Protein AF-A0A9P9EAA4-F1 (afdb_monomer_lite)

Foldseek 3Di:
DDDPDDDDPVRDQKDKDDDLLLDDFDDPDDPPPDPVNDDDDPSHRDNWLAMKMWGWDDDVPDIDTDIDQDDDPRNNDGPDDDDDPLVDLVLLLVVVVVCLVVLVVCVVVVNDLVVVLVVLLVDPDVSSVSRDPVSSVVSVVVVVCVVVVNDD

Radius of gyration: 22.11 Å; chains: 1; bounding box: 58×42×54 Å

Sequence (152 aa):
LWYTKKPNSTNPRRAVYRCCKGRKYASQSAAGVHVTKKRKTSTQMTDCPYKIAARLVTRPGSAVWVVEGVNGDKASEHNHPFSAPAAFSRYRKEAIMKLKDSIISRWNTGTQPMRILSELQTHSDPDVQATTRHDLRNLLNRHRCEQLAGRT

Secondary structure (DSSP, 8-state):
----SPPBTTB-SEEEEE-TT-S-----SPTT--GGGS---TT-------EEEEEEEEETTEEEEEEEEPPSTTTT--SSPPPPGGGSHHHHHHHHHHTHHHHHHHHHTT--HHHHHHHHHT-SSHHHHT--HHHHHHHHHHHHHHHTTT--

pLDDT: mean 86.54, std 11.27, range [36.53, 96.56]

Structure (mmCIF, N/CA/C/O backbone):
data_AF-A0A9P9EAA4-F1
#
_entry.id   AF-A0A9P9EAA4-F1
#
loop_
_atom_site.group_PDB
_atom_site.id
_atom_site.type_symbol
_atom_site.label_atom_id
_atom_site.label_alt_id
_atom_site.label_comp_id
_atom_site.label_asym_id
_atom_site.label_entity_id
_atom_site.label_seq_id
_atom_site.pdbx_PDB_ins_code
_atom_site.Cartn_x
_atom_site.Cartn_y
_atom_site.Cartn_z
_atom_site.occupancy
_atom_site.B_iso_or_equiv
_atom_site.auth_seq_id
_atom_site.auth_comp_id
_atom_site.auth_asym_id
_atom_site.auth_atom_id
_atom_site.pdbx_PDB_model_num
ATOM 1 N N . LEU A 1 1 ? 38.584 3.482 -10.105 1.00 41.03 1 LEU A N 1
ATOM 2 C CA . LEU A 1 1 ? 38.236 2.592 -8.970 1.00 41.03 1 LEU A CA 1
ATOM 3 C C . LEU A 1 1 ? 37.480 1.375 -9.501 1.00 41.03 1 LEU A C 1
ATOM 5 O O . LEU A 1 1 ? 36.277 1.448 -9.722 1.00 41.03 1 LEU A O 1
ATOM 9 N N . TRP A 1 2 ? 38.197 0.291 -9.795 1.00 36.53 2 TRP A N 1
ATOM 10 C CA . TRP A 1 2 ? 37.625 -0.978 -10.252 1.00 36.53 2 TRP A CA 1
ATOM 11 C C . TRP A 1 2 ? 37.175 -1.777 -9.019 1.00 36.53 2 TRP A C 1
ATOM 13 O O . TRP A 1 2 ? 37.957 -2.051 -8.118 1.00 36.53 2 TRP A O 1
ATOM 23 N N . TYR A 1 3 ? 35.879 -2.073 -8.927 1.00 46.94 3 TYR A N 1
ATOM 24 C CA . TYR A 1 3 ? 35.300 -2.826 -7.811 1.00 46.94 3 TYR A CA 1
ATOM 25 C C . TYR A 1 3 ? 35.473 -4.331 -8.064 1.00 46.94 3 TYR A C 1
ATOM 27 O O . TYR A 1 3 ? 34.954 -4.846 -9.051 1.00 46.94 3 TYR A O 1
ATOM 35 N N . THR A 1 4 ? 36.151 -5.035 -7.159 1.00 56.12 4 THR A N 1
ATOM 36 C CA . THR A 1 4 ? 36.467 -6.476 -7.244 1.00 56.12 4 THR A CA 1
ATOM 37 C C . THR A 1 4 ? 35.320 -7.411 -6.867 1.00 56.12 4 THR A C 1
ATOM 39 O O . THR A 1 4 ? 35.324 -8.575 -7.263 1.00 56.12 4 THR A O 1
ATOM 42 N N . LYS A 1 5 ? 34.315 -6.943 -6.117 1.00 53.50 5 LYS A N 1
ATOM 43 C CA . LYS A 1 5 ? 33.223 -7.804 -5.637 1.00 53.50 5 LYS A CA 1
ATOM 44 C C . LYS A 1 5 ? 32.020 -7.757 -6.581 1.00 53.50 5 LYS A C 1
ATOM 46 O O . LYS A 1 5 ? 31.418 -6.698 -6.775 1.00 53.50 5 LYS A O 1
ATOM 51 N N . LYS A 1 6 ? 31.659 -8.910 -7.159 1.00 56.94 6 LYS A N 1
ATOM 52 C CA . LYS A 1 6 ? 30.439 -9.063 -7.967 1.00 56.94 6 LYS A CA 1
ATOM 53 C C . LYS A 1 6 ? 29.196 -8.772 -7.101 1.00 56.94 6 LYS A C 1
ATOM 55 O O . LYS A 1 6 ? 29.198 -9.128 -5.920 1.00 56.94 6 LYS A O 1
ATOM 60 N N . PRO A 1 7 ? 28.158 -8.117 -7.652 1.00 65.69 7 PRO A N 1
ATOM 61 C CA . PRO A 1 7 ? 26.937 -7.816 -6.909 1.00 65.69 7 PRO A CA 1
ATOM 62 C C . PRO A 1 7 ? 26.275 -9.087 -6.358 1.00 65.69 7 PRO A C 1
ATOM 64 O O . PRO A 1 7 ? 26.263 -10.126 -7.015 1.00 65.69 7 PRO A O 1
ATOM 67 N N . ASN A 1 8 ? 25.719 -8.985 -5.153 1.00 74.62 8 ASN A N 1
ATOM 68 C CA . ASN A 1 8 ? 24.987 -10.041 -4.449 1.00 74.62 8 ASN A CA 1
ATOM 69 C C . ASN A 1 8 ? 23.704 -9.451 -3.826 1.00 74.62 8 ASN A C 1
ATOM 71 O O . ASN A 1 8 ? 23.429 -8.262 -3.985 1.00 74.62 8 ASN A O 1
ATOM 75 N N . SER A 1 9 ? 22.905 -10.258 -3.120 1.00 72.31 9 SER A N 1
ATOM 76 C CA . SER A 1 9 ? 21.646 -9.790 -2.514 1.00 72.31 9 SER A CA 1
ATOM 77 C C . SER A 1 9 ? 21.829 -8.653 -1.498 1.00 72.31 9 SER A C 1
ATOM 79 O O . SER A 1 9 ? 20.915 -7.851 -1.329 1.00 72.31 9 SER A O 1
ATOM 81 N N . THR A 1 10 ? 22.997 -8.553 -0.855 1.00 76.94 10 THR A N 1
ATOM 82 C CA . THR A 1 10 ? 23.324 -7.502 0.123 1.00 76.94 10 THR A CA 1
ATOM 83 C C . THR A 1 10 ? 23.947 -6.253 -0.503 1.00 76.94 10 THR A C 1
ATOM 85 O O . THR A 1 10 ? 23.978 -5.206 0.133 1.00 76.94 10 THR A O 1
ATOM 88 N N . ASN A 1 11 ? 24.397 -6.329 -1.756 1.00 76.75 11 ASN A N 1
ATOM 89 C CA . ASN A 1 11 ? 24.892 -5.201 -2.540 1.00 76.75 11 ASN A CA 1
ATOM 90 C C . ASN A 1 11 ? 24.346 -5.269 -3.981 1.00 76.75 11 ASN A C 1
ATOM 92 O O . ASN A 1 11 ? 25.090 -5.583 -4.925 1.00 76.75 11 ASN A O 1
ATOM 96 N N . PRO A 1 12 ? 23.030 -5.041 -4.165 1.00 81.44 12 PRO A N 1
ATOM 97 C CA . PRO A 1 12 ? 22.418 -5.100 -5.478 1.00 81.44 12 PRO A CA 1
ATOM 98 C C . PRO A 1 12 ? 22.859 -3.895 -6.310 1.00 81.44 12 PRO A C 1
ATOM 100 O O . PRO A 1 12 ? 22.746 -2.748 -5.893 1.00 81.44 12 PRO A O 1
ATOM 103 N N . ARG A 1 13 ? 23.314 -4.152 -7.538 1.00 86.62 13 ARG A N 1
ATOM 104 C CA . ARG A 1 13 ? 23.538 -3.106 -8.556 1.00 86.62 13 ARG A CA 1
ATOM 105 C C . ARG A 1 13 ? 22.370 -2.956 -9.522 1.00 86.62 13 ARG A C 1
ATOM 107 O O . ARG A 1 13 ? 22.360 -2.047 -10.348 1.00 86.62 13 ARG A O 1
ATOM 114 N N . ARG A 1 14 ? 21.405 -3.869 -9.440 1.00 88.81 14 ARG A N 1
ATOM 115 C CA . ARG A 1 14 ? 20.203 -3.888 -10.261 1.00 88.81 14 ARG A CA 1
ATOM 116 C C . ARG A 1 14 ? 19.069 -4.529 -9.474 1.00 88.81 14 ARG A C 1
ATOM 118 O O . ARG A 1 14 ? 19.266 -5.587 -8.882 1.00 88.81 14 ARG A O 1
ATOM 125 N N . ALA A 1 15 ? 17.900 -3.908 -9.493 1.00 90.00 15 ALA A N 1
ATOM 126 C CA . ALA A 1 15 ? 16.677 -4.426 -8.901 1.00 90.00 15 ALA A CA 1
ATOM 127 C C . ALA A 1 15 ? 15.593 -4.459 -9.976 1.00 90.00 15 ALA A C 1
ATOM 129 O O . ALA A 1 15 ? 15.321 -3.438 -10.598 1.00 90.00 15 ALA A O 1
ATOM 130 N N . VAL A 1 16 ? 14.989 -5.624 -10.210 1.00 90.75 16 VAL A N 1
ATOM 131 C CA . VAL A 1 16 ? 13.874 -5.766 -11.154 1.00 90.75 16 VAL A CA 1
ATOM 132 C C . VAL A 1 16 ? 12.566 -5.747 -10.376 1.00 90.75 16 VAL A C 1
ATOM 134 O O . VAL A 1 16 ? 12.335 -6.586 -9.504 1.00 90.75 16 VAL A O 1
ATOM 137 N N . TYR A 1 17 ? 11.697 -4.809 -10.722 1.00 91.44 17 TYR A N 1
ATOM 138 C CA . TYR A 1 17 ? 10.343 -4.700 -10.212 1.00 91.44 17 TYR A CA 1
ATOM 139 C C . TYR A 1 17 ? 9.379 -5.290 -11.232 1.00 91.44 17 TYR A C 1
ATOM 141 O O . TYR A 1 17 ? 9.522 -5.108 -12.439 1.00 91.44 17 TYR A O 1
ATOM 149 N N . ARG A 1 18 ? 8.374 -6.000 -10.730 1.00 92.25 18 ARG A N 1
ATOM 150 C CA . ARG A 1 18 ? 7.283 -6.560 -11.530 1.00 92.25 18 ARG A CA 1
ATOM 151 C C . ARG A 1 18 ? 5.976 -5.892 -11.149 1.00 92.25 18 ARG A C 1
ATOM 153 O O . ARG A 1 18 ? 5.820 -5.443 -10.011 1.00 92.25 18 ARG A O 1
ATOM 160 N N . CYS A 1 19 ? 5.015 -5.916 -12.061 1.00 91.94 19 CYS A N 1
ATOM 161 C CA . CYS A 1 19 ? 3.654 -5.515 -11.743 1.00 91.94 19 CYS A CA 1
ATOM 162 C C . CYS A 1 19 ? 3.076 -6.310 -10.551 1.00 91.94 19 CYS A C 1
ATOM 164 O O . CYS A 1 19 ? 3.359 -7.500 -10.374 1.00 91.94 19 CYS A O 1
ATOM 166 N N . CYS A 1 20 ? 2.202 -5.675 -9.761 1.00 89.81 20 CYS A N 1
ATOM 167 C CA . CYS A 1 20 ? 1.466 -6.324 -8.672 1.00 89.81 20 CYS A CA 1
ATOM 168 C C . CYS A 1 20 ? 0.602 -7.510 -9.136 1.00 89.81 20 CYS A C 1
ATOM 170 O O . CYS A 1 20 ? 0.377 -8.419 -8.343 1.00 89.81 20 CYS A O 1
ATOM 172 N N . LYS A 1 21 ? 0.190 -7.540 -10.413 1.00 91.38 21 LYS A N 1
ATOM 173 C CA . LYS A 1 21 ? -0.533 -8.655 -11.048 1.00 91.38 21 LYS A CA 1
ATOM 174 C C . LYS A 1 21 ? 0.356 -9.578 -11.892 1.00 91.38 21 LYS A C 1
ATOM 176 O O . LYS A 1 21 ? -0.154 -10.436 -12.607 1.00 91.38 21 LYS A O 1
ATOM 181 N N . GLY A 1 22 ? 1.679 -9.432 -11.809 1.00 90.81 22 GLY A N 1
ATOM 182 C CA . GLY A 1 22 ? 2.666 -10.137 -12.641 1.00 90.81 22 GLY A CA 1
ATOM 183 C C . GLY A 1 22 ? 2.956 -11.590 -12.260 1.00 90.81 22 GLY A C 1
ATOM 184 O O . GLY A 1 22 ? 4.035 -12.092 -12.556 1.00 90.81 22 GLY A O 1
ATOM 185 N N . ARG A 1 23 ? 2.061 -12.253 -11.522 1.00 88.62 23 ARG A N 1
ATOM 186 C CA . ARG A 1 23 ? 2.170 -13.685 -11.208 1.00 88.62 23 ARG A CA 1
ATOM 187 C C . ARG A 1 23 ? 1.083 -14.458 -11.945 1.00 88.62 23 ARG A C 1
ATOM 189 O O . ARG A 1 23 ? 0.028 -13.912 -12.251 1.00 88.62 23 ARG A O 1
ATOM 196 N N . LYS A 1 24 ? 1.300 -15.753 -12.151 1.00 88.81 24 LYS A N 1
ATOM 197 C CA . LYS A 1 24 ? 0.241 -16.649 -12.618 1.00 88.81 24 LYS A CA 1
ATOM 198 C C . LYS A 1 24 ? -0.817 -16.813 -11.534 1.00 88.81 24 LYS A C 1
ATOM 200 O O . LYS A 1 24 ? -0.495 -17.007 -10.360 1.00 88.81 24 LYS A O 1
ATOM 205 N N . TYR A 1 25 ? -2.082 -16.725 -11.930 1.00 85.94 25 TYR A N 1
ATOM 206 C CA . TYR A 1 25 ? -3.187 -17.069 -11.049 1.00 85.94 25 TYR A CA 1
ATOM 207 C C . TYR A 1 25 ? -3.265 -18.590 -10.895 1.00 85.94 25 TYR A C 1
ATOM 209 O O . TYR A 1 25 ? -3.478 -19.303 -11.872 1.00 85.94 25 TYR A O 1
ATOM 217 N N . ALA A 1 26 ? -3.112 -19.078 -9.666 1.00 82.56 26 ALA A N 1
ATOM 218 C CA . ALA A 1 26 ? -3.366 -20.471 -9.323 1.00 82.56 26 ALA A CA 1
ATOM 219 C C . ALA A 1 26 ? -4.808 -20.596 -8.814 1.00 82.56 26 ALA A C 1
ATOM 221 O O . ALA A 1 26 ? -5.127 -20.128 -7.719 1.00 82.56 26 ALA A O 1
ATOM 222 N N . SER A 1 27 ? -5.697 -21.183 -9.619 1.00 80.50 27 SER A N 1
ATOM 223 C CA . SER A 1 27 ? -7.086 -21.386 -9.207 1.00 80.50 27 SER A CA 1
ATOM 224 C C . SER A 1 27 ? -7.170 -22.475 -8.144 1.00 80.50 27 SER A C 1
ATOM 226 O O . SER A 1 27 ? -6.788 -23.611 -8.402 1.00 80.50 27 SER A O 1
ATOM 228 N N . GLN A 1 28 ? -7.741 -22.146 -6.989 1.00 80.44 28 GLN A N 1
ATOM 229 C CA . GLN A 1 28 ? -8.081 -23.124 -5.947 1.00 80.44 28 GLN A CA 1
ATOM 230 C C . GLN A 1 28 ? -9.534 -23.618 -6.052 1.00 80.44 28 GLN A C 1
ATOM 232 O O . GLN A 1 28 ? -10.020 -24.315 -5.168 1.00 80.44 28 GLN A O 1
ATOM 237 N N . SER A 1 29 ? -10.266 -23.236 -7.106 1.00 76.94 29 SER A N 1
ATOM 238 C CA . SER A 1 29 ? -11.627 -23.729 -7.331 1.00 76.94 29 SER A CA 1
ATOM 239 C C . SER A 1 29 ? -11.621 -25.237 -7.571 1.00 76.94 29 SER A C 1
ATOM 241 O O . SER A 1 29 ? -10.818 -25.706 -8.380 1.00 76.94 29 SER A O 1
ATOM 243 N N . ALA A 1 30 ? -12.562 -25.956 -6.954 1.00 78.38 30 ALA A N 1
ATOM 244 C CA . ALA A 1 30 ? -12.801 -27.366 -7.243 1.00 78.38 30 ALA A CA 1
ATOM 245 C C . ALA A 1 30 ? -12.958 -27.611 -8.755 1.00 78.38 30 ALA A C 1
ATOM 247 O O . ALA A 1 30 ? -13.495 -26.768 -9.491 1.00 78.38 30 ALA A O 1
ATOM 248 N N . ALA A 1 31 ? -12.477 -28.767 -9.215 1.00 78.25 31 ALA A N 1
ATOM 249 C CA . ALA A 1 31 ? -12.659 -29.197 -10.594 1.00 78.25 31 ALA A CA 1
ATOM 250 C C . ALA A 1 31 ? -14.163 -29.234 -10.928 1.00 78.25 31 ALA A C 1
ATOM 252 O O . ALA A 1 31 ? -14.967 -29.711 -10.132 1.00 78.25 31 ALA A O 1
ATOM 253 N N . GLY A 1 32 ? -14.554 -28.671 -12.075 1.00 78.94 32 GLY A N 1
ATOM 254 C CA . GLY A 1 32 ? -15.955 -28.636 -12.523 1.00 78.94 32 GLY A CA 1
ATOM 255 C C . GLY A 1 32 ? -16.767 -27.395 -12.127 1.00 78.94 32 GLY A C 1
ATOM 256 O O . GLY A 1 32 ? -17.903 -27.249 -12.575 1.00 78.94 32 GLY A O 1
ATOM 257 N N . VAL A 1 33 ? -16.218 -26.445 -11.356 1.00 82.00 33 VAL A N 1
ATOM 258 C CA . VAL A 1 33 ? -16.920 -25.171 -11.103 1.00 82.00 33 VAL A CA 1
ATOM 259 C C . VAL A 1 33 ? -17.004 -24.353 -12.396 1.00 82.00 33 VAL A C 1
ATOM 261 O O . VAL A 1 33 ? -15.986 -23.899 -12.930 1.00 82.00 33 VAL A O 1
ATOM 264 N N . HIS A 1 34 ? -18.231 -24.127 -12.871 1.00 81.81 34 HIS A N 1
ATOM 265 C CA . HIS A 1 34 ? -18.509 -23.316 -14.056 1.00 81.81 34 HIS A CA 1
ATOM 266 C C . HIS A 1 34 ? -17.932 -21.896 -13.924 1.00 81.81 34 HIS A C 1
ATOM 268 O O . HIS A 1 34 ? -17.991 -21.288 -12.854 1.00 81.81 34 HIS A O 1
ATOM 274 N N . VAL A 1 35 ? -17.395 -21.340 -15.018 1.00 78.00 35 VAL A N 1
ATOM 275 C CA . VAL A 1 35 ? -16.648 -20.064 -15.025 1.00 78.00 35 VAL A CA 1
ATOM 276 C C . VAL A 1 35 ? -17.459 -18.902 -14.440 1.00 78.00 35 VAL A C 1
ATOM 278 O O . VAL A 1 35 ? -16.899 -18.060 -13.743 1.00 78.00 35 VAL A O 1
ATOM 281 N N . THR A 1 36 ? -18.778 -18.878 -14.646 1.00 81.62 36 THR A N 1
ATOM 282 C CA . THR A 1 36 ? -19.663 -17.833 -14.094 1.00 81.62 36 THR A CA 1
ATOM 283 C C . THR A 1 36 ? -19.811 -17.895 -12.573 1.00 81.62 36 THR A C 1
ATOM 285 O O . THR A 1 36 ? -20.074 -16.872 -11.953 1.00 81.62 36 THR A O 1
ATOM 288 N N . LYS A 1 37 ? -19.601 -19.068 -11.960 1.00 78.62 37 LYS A N 1
ATOM 289 C CA . LYS A 1 37 ? -19.642 -19.263 -10.502 1.00 78.62 37 LYS A CA 1
ATOM 290 C C . LYS A 1 37 ? -18.294 -18.979 -9.831 1.00 78.62 37 LYS A C 1
ATOM 292 O O . LYS A 1 37 ? -18.200 -18.999 -8.606 1.00 78.62 37 LYS A O 1
ATOM 297 N N . LYS A 1 38 ? -17.234 -18.716 -10.605 1.00 78.00 38 LYS A N 1
ATOM 298 C CA . LYS A 1 38 ? -15.915 -18.379 -10.058 1.00 78.00 38 LYS A CA 1
ATOM 299 C C . LYS A 1 38 ? -15.905 -16.927 -9.584 1.00 78.00 38 LYS A C 1
ATOM 301 O O . LYS A 1 38 ? -16.274 -16.016 -10.323 1.00 78.00 38 LYS A O 1
ATOM 306 N N . ARG A 1 39 ? -15.431 -16.700 -8.354 1.00 76.25 39 ARG A N 1
ATOM 307 C CA . ARG A 1 39 ? -15.249 -15.350 -7.808 1.00 76.25 39 ARG A CA 1
ATOM 308 C C . ARG A 1 39 ? -14.227 -14.593 -8.661 1.00 76.25 39 ARG A C 1
ATOM 310 O O . ARG A 1 39 ? -13.068 -14.993 -8.731 1.00 76.25 39 ARG A O 1
ATOM 317 N N . LYS A 1 40 ? -14.650 -13.482 -9.260 1.00 71.69 40 LYS A N 1
ATOM 318 C CA . LYS A 1 40 ? -13.763 -12.522 -9.925 1.00 71.69 40 LYS A CA 1
ATOM 319 C C . LYS A 1 40 ? -13.356 -11.473 -8.899 1.00 71.69 40 LYS A C 1
ATOM 321 O O . LYS A 1 40 ? -14.210 -10.746 -8.400 1.00 71.69 40 LYS A O 1
ATOM 326 N N . THR A 1 41 ? -12.077 -11.416 -8.542 1.00 74.56 41 THR A N 1
ATOM 327 C CA . THR A 1 41 ? -11.564 -10.359 -7.660 1.00 74.56 41 THR A CA 1
ATOM 328 C C . THR A 1 41 ? -10.719 -9.384 -8.463 1.00 74.56 41 THR A C 1
ATOM 330 O O . THR A 1 41 ? -9.930 -9.775 -9.318 1.00 74.56 41 THR A O 1
ATOM 333 N N . SER A 1 42 ? -10.833 -8.092 -8.160 1.00 72.62 42 SER A N 1
ATOM 334 C CA . SER A 1 42 ? -9.976 -7.058 -8.757 1.00 72.62 42 SER A CA 1
ATOM 335 C C . SER A 1 42 ? -8.488 -7.275 -8.446 1.00 72.62 42 SER A C 1
ATOM 337 O O . SER A 1 42 ? -7.628 -6.809 -9.191 1.00 72.62 42 SER A O 1
ATOM 339 N N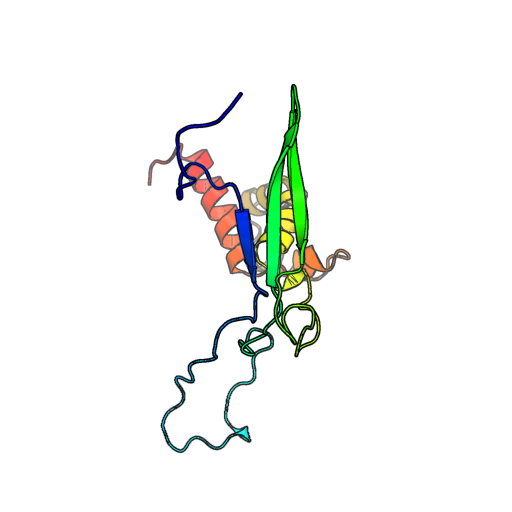 . THR A 1 43 ? -8.183 -8.028 -7.386 1.00 73.44 43 THR A N 1
ATOM 340 C CA . THR A 1 43 ? -6.838 -8.438 -6.956 1.00 73.44 43 THR A CA 1
ATOM 341 C C . THR A 1 43 ? -6.313 -9.691 -7.655 1.00 73.44 43 THR A C 1
ATOM 343 O O . THR A 1 43 ? -5.183 -10.102 -7.388 1.00 73.44 43 THR A O 1
ATOM 346 N N . GLN A 1 44 ? -7.109 -10.323 -8.523 1.00 84.62 44 GLN A N 1
ATOM 347 C CA . GLN A 1 44 ? -6.693 -11.520 -9.240 1.00 84.62 44 GLN A CA 1
ATOM 348 C C . GLN A 1 44 ? -5.462 -11.222 -10.104 1.00 84.62 44 GLN A C 1
ATOM 350 O O . GLN A 1 44 ? -5.398 -10.208 -10.805 1.00 84.62 44 GLN A O 1
ATOM 355 N N . MET A 1 45 ? -4.476 -12.113 -10.022 1.00 90.56 45 MET A N 1
ATOM 356 C CA . MET A 1 45 ? -3.245 -12.025 -10.799 1.00 90.56 45 MET A CA 1
ATOM 357 C C . MET A 1 45 ? -3.532 -12.321 -12.278 1.00 90.56 45 MET A C 1
ATOM 359 O O . MET A 1 45 ? -4.366 -13.173 -12.579 1.00 90.56 45 MET A O 1
ATOM 363 N N . THR A 1 46 ? -2.850 -11.637 -13.195 1.00 90.31 46 THR A N 1
ATOM 364 C CA . THR A 1 46 ? -3.113 -11.721 -14.646 1.00 90.31 46 THR A CA 1
ATOM 365 C C . THR A 1 46 ? -1.894 -12.174 -15.442 1.00 90.31 46 THR A C 1
ATOM 367 O O . THR A 1 46 ? -1.876 -12.027 -16.660 1.00 90.31 46 THR A O 1
ATOM 370 N N . ASP A 1 47 ? -0.860 -12.678 -14.763 1.00 92.38 47 ASP A N 1
ATOM 371 C CA . ASP A 1 47 ? 0.447 -12.967 -15.362 1.00 92.38 47 ASP A CA 1
ATOM 372 C C . ASP A 1 47 ? 0.992 -11.771 -16.161 1.00 92.38 47 ASP A C 1
ATOM 374 O O . ASP A 1 47 ? 1.530 -11.905 -17.257 1.00 92.38 47 ASP A O 1
ATOM 378 N N . CYS A 1 48 ? 0.779 -10.565 -15.622 1.00 92.50 48 CYS A N 1
ATOM 379 C CA . CYS A 1 48 ? 1.158 -9.318 -16.274 1.00 92.50 48 CYS A CA 1
ATOM 380 C C . CYS A 1 48 ? 2.670 -9.291 -16.588 1.00 92.50 48 CYS A C 1
ATOM 382 O O . CYS A 1 48 ? 3.478 -9.400 -15.656 1.00 92.50 48 CYS A O 1
ATOM 384 N N . PRO A 1 49 ? 3.069 -9.117 -17.864 1.00 93.06 49 PRO A N 1
ATOM 385 C CA . PRO A 1 49 ? 4.470 -9.192 -18.278 1.00 93.06 49 PRO A CA 1
ATOM 386 C C . PRO A 1 49 ? 5.287 -7.954 -17.886 1.00 93.06 49 PRO A C 1
ATOM 388 O O . PRO A 1 49 ? 6.518 -8.023 -17.901 1.00 93.06 49 PRO A O 1
ATOM 391 N N . TYR A 1 50 ? 4.622 -6.860 -17.495 1.00 93.31 50 TYR A N 1
ATOM 392 C CA . TYR A 1 50 ? 5.250 -5.579 -17.194 1.00 93.31 50 TYR A CA 1
ATOM 393 C C . TYR A 1 50 ? 6.335 -5.666 -16.112 1.00 93.31 50 TYR A C 1
ATOM 395 O O . TYR A 1 50 ? 6.089 -6.114 -14.976 1.00 93.31 50 TYR A O 1
ATOM 403 N N . LYS A 1 51 ? 7.531 -5.176 -16.452 1.00 93.50 51 LYS A N 1
ATOM 404 C CA . LYS A 1 51 ? 8.705 -5.114 -15.580 1.00 93.50 51 LYS A CA 1
ATOM 405 C C . LYS A 1 51 ? 9.501 -3.839 -15.835 1.00 93.50 51 LYS A C 1
ATOM 407 O O . LYS A 1 51 ? 9.723 -3.443 -16.971 1.00 93.50 51 LYS A O 1
ATOM 412 N N . ILE A 1 52 ? 10.031 -3.272 -14.760 1.00 93.94 52 ILE A N 1
ATOM 413 C CA . ILE A 1 52 ? 11.013 -2.183 -14.806 1.00 93.94 52 ILE A CA 1
ATOM 414 C C . ILE A 1 52 ? 12.229 -2.590 -13.988 1.00 93.94 52 ILE A C 1
ATOM 416 O O . ILE A 1 52 ? 12.109 -3.385 -13.054 1.00 93.94 52 ILE A O 1
ATOM 420 N N . ALA A 1 53 ? 13.399 -2.057 -14.308 1.00 92.69 53 ALA A N 1
ATOM 421 C CA . ALA A 1 53 ? 14.579 -2.238 -13.482 1.00 92.69 53 ALA A CA 1
ATOM 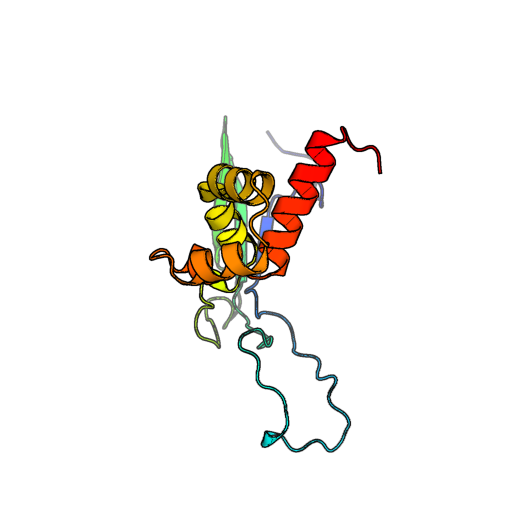422 C C . ALA A 1 53 ? 15.065 -0.891 -12.952 1.00 92.69 53 ALA A C 1
ATOM 424 O O . ALA A 1 53 ? 14.982 0.125 -13.628 1.00 92.69 53 ALA A O 1
ATOM 425 N N . ALA A 1 54 ? 15.578 -0.880 -11.729 1.00 93.31 54 ALA A N 1
ATOM 426 C CA . ALA A 1 54 ? 16.442 0.184 -11.254 1.00 93.31 54 ALA A CA 1
ATOM 427 C C . ALA A 1 54 ? 17.876 -0.332 -11.318 1.00 93.31 54 ALA A C 1
ATOM 429 O O . ALA A 1 54 ? 18.155 -1.439 -10.851 1.00 93.31 54 ALA A O 1
ATOM 430 N N . ARG A 1 55 ? 18.787 0.451 -11.887 1.00 92.88 55 ARG A N 1
ATOM 431 C CA . ARG A 1 55 ? 20.213 0.135 -11.971 1.00 92.88 55 ARG A CA 1
ATOM 432 C C . ARG A 1 55 ? 21.018 1.209 -11.260 1.00 92.88 55 ARG A C 1
ATOM 434 O O . ARG A 1 55 ? 20.783 2.399 -11.451 1.00 92.88 55 ARG A O 1
ATOM 441 N N . LEU A 1 56 ? 21.982 0.780 -10.456 1.00 91.06 56 LEU A N 1
ATOM 442 C CA . LEU A 1 56 ? 22.896 1.680 -9.775 1.00 91.06 56 LEU A CA 1
ATOM 443 C C . LEU A 1 56 ? 23.986 2.132 -10.751 1.00 91.06 56 LEU A C 1
ATOM 445 O O . LEU A 1 56 ? 24.751 1.319 -11.273 1.00 91.06 56 LEU A O 1
ATOM 449 N N . VAL A 1 57 ? 24.053 3.437 -10.99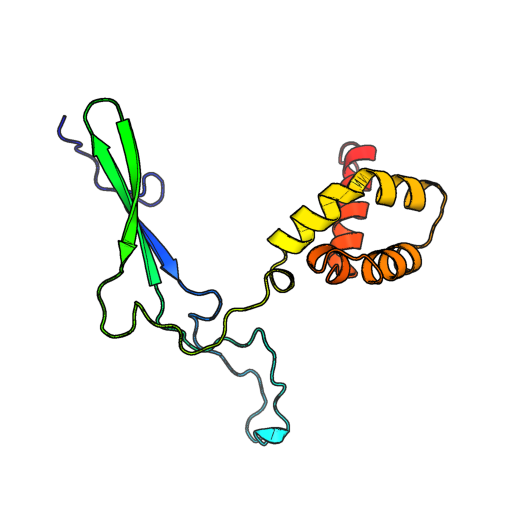0 1.00 89.94 57 VAL A N 1
ATOM 450 C CA . VAL A 1 57 ? 25.079 4.099 -11.795 1.00 89.94 57 VAL A CA 1
ATOM 451 C C . VAL A 1 57 ? 26.057 4.779 -10.849 1.00 89.94 57 VAL A C 1
ATOM 453 O O . VAL A 1 57 ? 25.696 5.699 -10.118 1.00 89.94 57 VAL A O 1
ATOM 456 N N . THR A 1 58 ? 27.308 4.328 -10.863 1.00 88.56 58 THR A N 1
ATOM 457 C CA . THR A 1 58 ? 28.388 4.938 -10.082 1.00 88.56 58 THR A CA 1
ATOM 458 C C . THR A 1 58 ? 29.121 5.963 -10.940 1.00 88.56 58 THR A C 1
ATOM 460 O O . THR A 1 58 ? 29.576 5.645 -12.037 1.00 88.56 58 THR A O 1
ATOM 463 N N . ARG A 1 59 ? 29.245 7.187 -10.432 1.00 84.69 59 ARG A N 1
ATOM 464 C CA . ARG A 1 59 ? 30.060 8.272 -10.989 1.00 84.69 59 ARG A CA 1
ATOM 465 C C . ARG A 1 59 ? 31.142 8.647 -9.966 1.00 84.69 59 ARG A C 1
ATOM 467 O O . ARG A 1 59 ? 31.006 8.306 -8.790 1.00 84.69 59 ARG A O 1
ATOM 474 N N . PRO A 1 60 ? 32.225 9.335 -10.361 1.00 84.62 60 PRO A N 1
ATOM 475 C CA . PRO A 1 60 ? 33.165 9.883 -9.388 1.00 84.62 60 PRO A CA 1
ATOM 476 C C . PRO A 1 60 ? 32.411 10.732 -8.346 1.00 84.62 60 PRO A C 1
ATOM 478 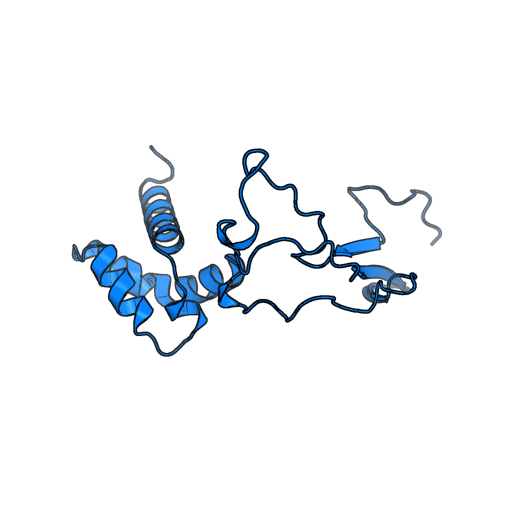O O . PRO A 1 60 ? 31.671 11.641 -8.710 1.00 84.62 60 PRO A O 1
ATOM 481 N N . GLY A 1 61 ? 32.525 10.374 -7.064 1.00 84.31 61 GLY A N 1
ATOM 482 C CA . GLY A 1 61 ? 31.880 11.083 -5.951 1.00 84.31 61 GLY A CA 1
ATOM 483 C C . GLY A 1 61 ? 30.380 10.826 -5.734 1.00 84.31 61 GLY A C 1
ATOM 484 O O . GLY A 1 61 ? 29.825 11.373 -4.788 1.00 84.31 61 GLY A O 1
ATOM 485 N N . SER A 1 62 ? 29.698 10.010 -6.550 1.00 88.25 62 SER A N 1
ATOM 486 C CA . SER A 1 62 ? 28.262 9.738 -6.350 1.00 88.25 62 SER A CA 1
ATOM 487 C C . SER A 1 62 ? 27.797 8.384 -6.890 1.00 88.25 62 SER A C 1
ATOM 489 O O . SER A 1 62 ? 28.367 7.813 -7.819 1.00 88.25 62 SER A O 1
ATOM 491 N N . ALA A 1 63 ? 26.716 7.861 -6.315 1.00 87.75 63 ALA A N 1
ATOM 492 C CA . ALA A 1 63 ? 26.028 6.678 -6.813 1.00 87.75 63 ALA A CA 1
ATOM 493 C C . ALA A 1 63 ? 24.528 6.979 -6.886 1.00 87.75 63 ALA A C 1
ATOM 495 O O . ALA A 1 63 ? 23.922 7.356 -5.885 1.00 87.75 63 ALA A O 1
ATOM 496 N N . VAL A 1 64 ? 23.940 6.842 -8.074 1.00 91.81 64 VAL A N 1
ATOM 497 C CA . VAL A 1 64 ? 22.539 7.200 -8.335 1.00 91.81 64 VAL A CA 1
ATOM 498 C C . VAL A 1 64 ? 21.813 6.006 -8.938 1.00 91.81 64 VAL A C 1
ATOM 500 O O . VAL A 1 64 ? 22.341 5.323 -9.815 1.00 91.81 64 VAL A O 1
ATOM 503 N N . TRP A 1 65 ? 20.594 5.749 -8.473 1.00 92.88 65 TRP A N 1
ATOM 504 C CA . TRP A 1 65 ? 19.710 4.754 -9.072 1.00 92.88 65 TRP A CA 1
ATOM 505 C C . TRP A 1 65 ? 18.964 5.361 -10.256 1.00 92.88 65 TRP A C 1
ATOM 507 O O . TRP A 1 65 ? 18.316 6.395 -10.120 1.00 92.88 65 TRP A O 1
ATOM 517 N N . VAL A 1 66 ? 19.044 4.704 -11.409 1.00 93.25 66 VAL A N 1
ATOM 518 C CA . VAL A 1 66 ? 18.349 5.106 -12.635 1.00 93.25 66 VAL A CA 1
ATOM 519 C C . VAL A 1 66 ? 17.347 4.023 -13.010 1.00 93.25 66 VAL A C 1
ATOM 521 O O . VAL A 1 66 ? 17.660 2.834 -12.925 1.00 93.25 66 VAL A O 1
ATOM 524 N N . VAL A 1 67 ? 16.142 4.430 -13.405 1.00 93.19 67 VAL A N 1
ATOM 525 C CA . VAL A 1 67 ? 15.102 3.518 -13.894 1.00 93.19 67 VAL A CA 1
ATOM 526 C C . VAL A 1 67 ? 15.358 3.208 -15.366 1.00 93.19 67 VAL A C 1
ATOM 528 O O . VAL A 1 67 ? 15.611 4.106 -16.163 1.00 93.19 67 VAL A O 1
ATOM 531 N N . GLU A 1 68 ? 15.288 1.933 -15.727 1.00 91.62 68 GLU A N 1
ATOM 532 C CA . GLU A 1 68 ? 15.431 1.433 -17.089 1.00 91.62 68 GLU A CA 1
ATOM 533 C C . GLU A 1 68 ? 14.301 0.444 -17.417 1.00 91.62 68 GLU A C 1
ATOM 535 O O . GLU A 1 68 ? 13.780 -0.261 -16.543 1.00 91.62 68 GLU A O 1
ATOM 540 N N . GLY A 1 69 ? 13.929 0.378 -18.696 1.00 87.38 69 GLY A N 1
ATOM 541 C CA . GLY A 1 69 ? 13.060 -0.679 -19.204 1.00 87.38 69 GLY A CA 1
ATOM 542 C C . GLY A 1 69 ? 13.754 -2.040 -19.132 1.00 87.38 69 GLY A C 1
ATOM 543 O O . GLY A 1 69 ? 14.977 -2.145 -19.246 1.00 87.38 69 GLY A O 1
ATOM 544 N N . VAL A 1 70 ? 12.977 -3.102 -18.929 1.00 87.44 70 VAL A N 1
ATOM 545 C CA . VAL A 1 70 ? 13.483 -4.474 -19.049 1.00 87.44 70 VAL A CA 1
ATOM 546 C C . VAL A 1 70 ? 13.256 -4.943 -20.480 1.00 87.44 70 VAL A C 1
ATOM 548 O O . VAL A 1 70 ? 12.151 -4.816 -20.993 1.00 87.44 70 VAL A O 1
ATOM 551 N N . ASN A 1 71 ? 14.284 -5.508 -21.113 1.00 75.44 71 ASN A N 1
ATOM 552 C CA . ASN A 1 71 ? 14.160 -6.042 -22.468 1.00 75.44 71 ASN A CA 1
ATOM 553 C C . ASN A 1 71 ? 13.215 -7.253 -22.496 1.00 75.44 71 ASN A C 1
ATOM 555 O O . ASN A 1 71 ? 13.351 -8.182 -21.695 1.00 75.44 71 ASN A O 1
ATOM 559 N N . GLY A 1 72 ? 12.279 -7.231 -23.440 1.00 73.56 72 GLY A N 1
ATOM 560 C CA . GLY A 1 72 ? 11.319 -8.291 -23.724 1.00 73.56 72 GLY A CA 1
ATOM 561 C C . GLY A 1 72 ? 10.075 -7.702 -24.379 1.00 73.56 72 GLY A C 1
ATOM 562 O O . GLY A 1 72 ? 9.590 -6.670 -23.925 1.00 73.56 72 GLY A O 1
ATOM 563 N N . ASP A 1 73 ? 9.548 -8.372 -25.403 1.00 76.31 73 ASP A N 1
ATOM 564 C CA . ASP A 1 73 ? 8.520 -7.836 -26.315 1.00 76.31 73 ASP A CA 1
ATOM 565 C C . ASP A 1 73 ? 7.275 -7.265 -25.621 1.00 76.31 73 ASP A C 1
ATOM 567 O O . ASP A 1 73 ? 6.603 -6.401 -26.165 1.00 76.31 73 ASP A O 1
ATOM 571 N N . LYS A 1 74 ? 6.960 -7.741 -24.409 1.00 85.50 74 LYS A N 1
ATOM 572 C CA . LYS A 1 74 ? 5.788 -7.317 -23.622 1.00 85.50 74 LYS A CA 1
ATOM 573 C C . LYS A 1 74 ? 6.141 -6.733 -22.253 1.00 85.50 74 LYS A C 1
ATOM 575 O O . LYS A 1 74 ? 5.259 -6.498 -21.434 1.00 85.50 74 LYS A O 1
ATOM 580 N N . ALA A 1 75 ? 7.425 -6.539 -21.951 1.00 85.31 75 ALA A N 1
ATOM 581 C CA . ALA A 1 75 ? 7.865 -6.092 -20.628 1.00 85.31 75 ALA A CA 1
ATOM 582 C C . ALA A 1 75 ? 7.527 -4.616 -20.342 1.00 85.31 75 ALA A C 1
ATOM 584 O O . ALA A 1 75 ? 7.537 -4.211 -19.180 1.00 85.31 75 ALA A O 1
ATOM 585 N N . SER A 1 76 ? 7.189 -3.837 -21.371 1.00 87.81 76 SER A N 1
ATOM 586 C CA . SER A 1 76 ? 6.757 -2.437 -21.290 1.00 87.81 76 SER A CA 1
ATOM 587 C C . SER A 1 76 ? 5.240 -2.252 -21.190 1.00 87.81 76 SER A C 1
ATOM 589 O O . SER A 1 76 ? 4.791 -1.137 -20.938 1.00 87.81 76 SER A O 1
ATOM 591 N N . GLU A 1 77 ? 4.440 -3.311 -21.346 1.00 91.38 77 GLU A N 1
ATOM 592 C CA . GLU A 1 77 ? 2.982 -3.202 -21.467 1.00 91.38 77 GLU A CA 1
ATOM 593 C C . GLU A 1 77 ? 2.232 -3.922 -20.342 1.00 91.38 77 GLU A C 1
ATOM 595 O O . GLU A 1 77 ? 2.546 -5.049 -19.947 1.00 91.38 77 GLU A O 1
ATOM 600 N N . HIS A 1 78 ? 1.189 -3.267 -19.830 1.00 92.31 78 HIS A N 1
ATOM 601 C CA . HIS A 1 78 ? 0.246 -3.875 -18.900 1.00 92.31 78 HIS A CA 1
ATOM 602 C C . HIS A 1 78 ? -0.889 -4.570 -19.656 1.00 92.31 78 HIS A C 1
ATOM 604 O O . HIS A 1 78 ? -1.485 -3.999 -20.560 1.00 92.31 78 HIS A O 1
ATOM 610 N N . ASN A 1 79 ? -1.268 -5.771 -19.213 1.00 92.75 79 ASN A N 1
ATOM 611 C CA . ASN A 1 79 ? -2.434 -6.497 -19.736 1.00 92.75 79 ASN A CA 1
ATOM 612 C C . ASN A 1 79 ? -3.711 -6.287 -18.898 1.00 92.75 79 ASN A C 1
ATOM 614 O O . ASN A 1 79 ? -4.654 -7.074 -18.974 1.00 92.75 79 ASN A O 1
ATOM 618 N N . HIS A 1 80 ? -3.721 -5.267 -18.039 1.00 90.44 80 HIS A N 1
ATOM 619 C CA . HIS A 1 80 ? -4.825 -4.949 -17.143 1.00 90.44 80 HIS A CA 1
ATOM 620 C C . HIS A 1 80 ? -4.841 -3.446 -16.815 1.00 90.44 80 HIS A C 1
ATOM 622 O O . HIS A 1 80 ? -3.785 -2.811 -16.836 1.00 90.44 80 HIS A O 1
ATOM 628 N N . PRO A 1 81 ? -5.995 -2.881 -16.416 1.00 90.69 81 PRO A N 1
ATOM 629 C CA . PRO A 1 81 ? -6.066 -1.518 -15.890 1.00 90.69 81 PRO A CA 1
ATOM 630 C C . PRO A 1 81 ? -5.264 -1.360 -14.596 1.00 90.69 81 PRO A C 1
ATOM 632 O O . PRO A 1 81 ? -5.119 -2.318 -13.825 1.00 90.69 81 PRO A O 1
ATOM 635 N N . PHE A 1 82 ? -4.782 -0.150 -14.315 1.00 88.56 82 PHE A N 1
ATOM 636 C CA . PHE A 1 82 ? -4.124 0.141 -13.044 1.00 88.56 82 PHE A CA 1
ATOM 637 C C . PHE A 1 82 ? -5.058 -0.116 -11.856 1.00 88.56 82 PHE A C 1
ATOM 639 O O . PHE A 1 82 ? -6.248 0.196 -11.883 1.00 88.56 82 PHE A O 1
ATOM 646 N N . SER A 1 83 ? -4.504 -0.704 -10.798 1.00 87.62 83 SER A N 1
ATOM 647 C CA . SER A 1 83 ? -5.211 -0.840 -9.527 1.00 87.62 83 SER A CA 1
ATOM 648 C C . SER A 1 83 ? -5.302 0.526 -8.850 1.00 87.62 83 SER A C 1
ATOM 650 O O . SER A 1 83 ? -4.308 1.249 -8.807 1.00 87.62 83 SER A O 1
ATOM 652 N N . ALA A 1 84 ? -6.458 0.848 -8.267 1.00 87.62 84 ALA A N 1
ATOM 653 C CA . ALA A 1 84 ? -6.613 2.059 -7.462 1.00 87.62 84 ALA A CA 1
ATOM 654 C C . ALA A 1 84 ? -5.605 2.072 -6.287 1.00 87.62 84 ALA A C 1
ATOM 656 O O . ALA A 1 84 ? -5.376 1.010 -5.695 1.00 87.62 84 ALA A O 1
ATOM 657 N N . PRO A 1 85 ? -5.035 3.233 -5.905 1.00 86.62 85 PRO A N 1
ATOM 658 C CA . PRO A 1 85 ? -4.106 3.347 -4.771 1.00 86.62 85 PRO A CA 1
ATOM 659 C C . PRO A 1 85 ? -4.664 2.738 -3.476 1.00 86.62 85 PRO A C 1
ATOM 661 O O . PRO A 1 85 ? -4.003 1.918 -2.834 1.00 86.62 85 PRO A O 1
ATOM 664 N N . ALA A 1 86 ? -5.939 3.006 -3.198 1.00 87.56 86 ALA A N 1
ATOM 665 C CA . ALA A 1 86 ? -6.742 2.411 -2.135 1.00 87.56 86 ALA A CA 1
ATOM 666 C C . ALA A 1 86 ? -6.677 0.871 -2.037 1.00 87.56 86 ALA A C 1
ATOM 668 O O . ALA A 1 86 ? -6.878 0.312 -0.958 1.00 87.56 86 ALA A O 1
ATOM 669 N N . ALA A 1 87 ? -6.375 0.144 -3.119 1.00 86.25 87 ALA A N 1
ATOM 670 C CA . ALA A 1 87 ? -6.232 -1.312 -3.082 1.00 86.25 87 ALA A CA 1
ATOM 671 C C . ALA A 1 87 ? -4.989 -1.764 -2.291 1.00 86.25 87 ALA A C 1
ATOM 673 O O . ALA A 1 87 ? -4.984 -2.855 -1.708 1.00 86.25 87 ALA A O 1
ATOM 674 N N . PHE A 1 88 ? -3.945 -0.933 -2.214 1.00 88.81 88 PHE A N 1
ATOM 675 C CA . PHE A 1 88 ? -2.703 -1.278 -1.529 1.00 88.81 88 PHE A CA 1
ATOM 676 C C . PHE A 1 88 ? -2.713 -0.795 -0.078 1.00 88.81 88 PHE A C 1
ATOM 678 O O . PHE A 1 88 ? -2.997 0.362 0.226 1.00 88.81 88 PHE A O 1
ATOM 685 N N . SER A 1 89 ? -2.324 -1.685 0.835 1.00 89.75 89 SER A N 1
ATOM 686 C CA . SER A 1 89 ? -2.283 -1.395 2.274 1.00 89.75 89 SER A CA 1
ATOM 687 C C . SER A 1 89 ? -1.353 -0.240 2.635 1.00 89.75 89 SER A C 1
ATOM 689 O O . SER A 1 89 ? -1.594 0.432 3.631 1.00 89.75 89 SER A O 1
ATOM 691 N N . ARG A 1 90 ? -0.302 0.008 1.843 1.00 90.69 90 ARG A N 1
ATOM 692 C CA . ARG A 1 90 ? 0.635 1.109 2.087 1.00 90.69 90 ARG 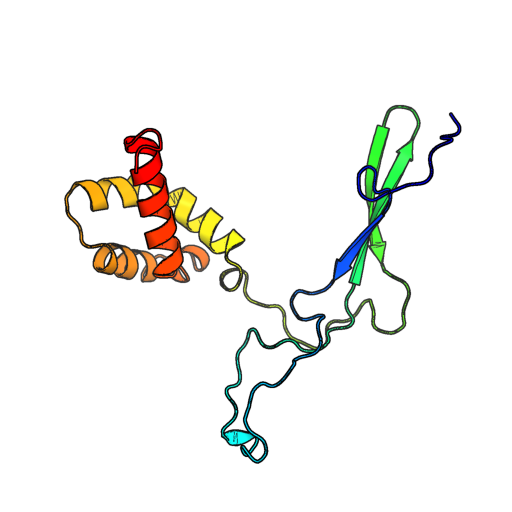A CA 1
ATOM 693 C C . ARG A 1 90 ? -0.046 2.475 1.986 1.00 90.69 90 ARG A C 1
ATOM 695 O O . ARG A 1 90 ? 0.083 3.245 2.928 1.00 90.69 90 ARG A O 1
ATOM 702 N N . TYR A 1 91 ? -0.794 2.737 0.912 1.00 91.88 91 TYR A N 1
ATOM 703 C CA . TYR A 1 91 ? -1.481 4.021 0.725 1.00 91.88 91 TYR A CA 1
ATOM 704 C C . TYR A 1 91 ? -2.553 4.235 1.794 1.00 91.88 91 TYR A C 1
ATOM 706 O O . TYR A 1 91 ? -2.539 5.254 2.477 1.00 91.88 91 TYR A O 1
ATOM 714 N N . ARG A 1 92 ? -3.383 3.216 2.064 1.00 93.44 92 ARG A N 1
ATOM 715 C CA . ARG A 1 92 ? -4.361 3.279 3.166 1.00 93.44 92 ARG A CA 1
ATOM 716 C C . ARG A 1 92 ? -3.703 3.516 4.526 1.00 93.44 92 ARG A C 1
ATOM 718 O O . ARG A 1 92 ? -4.220 4.271 5.342 1.00 93.44 92 ARG A O 1
ATOM 725 N N . LYS A 1 93 ? -2.547 2.891 4.782 1.00 92.56 93 LYS A N 1
ATOM 726 C CA . LYS A 1 93 ? -1.774 3.105 6.012 1.00 92.56 93 LYS A CA 1
ATOM 727 C C . LYS A 1 93 ? -1.256 4.541 6.098 1.00 92.56 93 LYS A C 1
ATOM 729 O O . LYS A 1 93 ? -1.326 5.138 7.161 1.00 92.56 93 LYS A O 1
ATOM 734 N N . GLU A 1 94 ? -0.709 5.090 5.023 1.00 93.31 94 GLU A N 1
ATOM 735 C CA . GLU A 1 94 ? -0.240 6.478 5.012 1.00 93.31 94 GLU A CA 1
ATOM 736 C C . GLU A 1 94 ? -1.409 7.449 5.238 1.00 93.31 94 GLU A C 1
ATOM 738 O O . GLU A 1 94 ? -1.286 8.362 6.050 1.00 93.31 94 GLU A O 1
ATOM 743 N N . ALA A 1 95 ? -2.569 7.193 4.628 1.00 93.19 95 ALA A N 1
ATOM 744 C CA . ALA A 1 95 ? -3.783 7.981 4.818 1.00 93.19 95 ALA A CA 1
ATOM 745 C C . ALA A 1 95 ? -4.311 7.928 6.264 1.00 93.19 95 ALA A C 1
ATOM 747 O O . ALA A 1 95 ? -4.475 8.972 6.893 1.00 93.19 95 ALA A O 1
ATOM 748 N N . ILE A 1 96 ? -4.500 6.733 6.843 1.00 93.94 96 ILE A N 1
ATOM 749 C CA . ILE A 1 96 ? -4.999 6.593 8.225 1.00 93.94 96 ILE A CA 1
ATOM 750 C C . ILE A 1 96 ? -4.020 7.178 9.256 1.00 93.94 96 ILE A C 1
ATOM 752 O O . ILE A 1 96 ? -4.443 7.697 10.286 1.00 93.94 96 ILE A O 1
ATOM 756 N N . MET A 1 97 ? -2.710 7.135 8.983 1.00 93.94 97 MET A N 1
ATOM 757 C CA . MET A 1 97 ? -1.695 7.688 9.884 1.00 93.94 97 MET A CA 1
ATOM 758 C C . MET A 1 97 ? -1.773 9.213 9.994 1.00 93.94 97 MET A C 1
ATOM 760 O O . MET A 1 97 ? -1.476 9.734 11.065 1.00 93.94 97 MET A O 1
ATOM 764 N N . LYS A 1 98 ? -2.238 9.921 8.953 1.00 94.38 98 LYS A N 1
ATOM 765 C CA . LYS A 1 98 ? -2.515 11.369 9.028 1.00 94.38 98 LYS A CA 1
ATOM 766 C C . LYS A 1 98 ? -3.610 11.699 10.048 1.00 94.38 98 LYS A C 1
ATOM 768 O O . LYS A 1 98 ? -3.641 12.799 10.580 1.00 94.38 98 LYS A O 1
ATOM 773 N N . LEU A 1 99 ? -4.495 10.741 10.329 1.00 95.38 99 LEU A N 1
ATOM 774 C CA . LEU A 1 99 ? -5.617 10.875 11.261 1.00 95.38 99 LEU A CA 1
ATOM 775 C C . LEU A 1 99 ? -5.374 10.142 12.590 1.00 95.38 99 LEU A C 1
ATOM 777 O O . LEU A 1 99 ? -6.304 10.012 13.390 1.00 95.38 99 LEU A O 1
ATOM 781 N N . LYS A 1 100 ? -4.145 9.656 12.836 1.00 95.44 100 LYS A N 1
ATOM 782 C CA . LYS A 1 100 ? -3.796 8.808 13.988 1.00 95.44 100 LYS A CA 1
ATOM 783 C C . LYS A 1 100 ? -4.292 9.407 15.305 1.00 95.44 100 LYS A C 1
ATOM 785 O O . LYS A 1 100 ? -4.997 8.725 16.044 1.00 95.44 100 LYS A O 1
ATOM 790 N N . ASP A 1 101 ? -3.961 10.664 15.575 1.00 95.56 101 ASP A N 1
ATOM 791 C CA . ASP A 1 101 ? -4.233 11.285 16.875 1.00 95.56 101 ASP A CA 1
ATOM 792 C C . ASP A 1 101 ? -5.735 11.485 17.108 1.00 95.56 101 ASP A C 1
ATOM 794 O O . ASP A 1 101 ? -6.247 11.183 18.185 1.00 95.56 101 ASP A O 1
ATOM 798 N N . SER A 1 102 ? -6.476 11.878 16.067 1.00 95.69 102 SER A N 1
ATOM 799 C CA . SER A 1 102 ? -7.941 11.989 16.109 1.00 95.69 102 SER A CA 1
ATOM 800 C C . SER A 1 102 ? -8.622 10.635 16.347 1.00 95.69 102 SER A C 1
ATOM 802 O O . SER A 1 102 ? -9.602 10.543 17.090 1.00 95.69 102 SER A O 1
ATOM 804 N N . ILE A 1 103 ? -8.123 9.571 15.714 1.00 96.31 103 ILE A N 1
ATOM 805 C CA . ILE A 1 103 ? -8.644 8.209 15.890 1.00 96.31 103 ILE A CA 1
ATOM 806 C C . ILE A 1 103 ? -8.381 7.719 17.317 1.00 96.31 103 ILE A C 1
ATOM 808 O O . ILE A 1 103 ? -9.287 7.190 17.960 1.00 96.31 103 ILE A O 1
ATOM 812 N N . ILE A 1 104 ? -7.158 7.909 17.818 1.00 96.00 104 ILE A N 1
ATOM 813 C CA . ILE A 1 104 ? -6.764 7.503 19.171 1.00 96.00 104 ILE A CA 1
ATOM 814 C C . ILE A 1 104 ? -7.560 8.272 20.222 1.00 96.00 104 ILE A C 1
ATOM 816 O O . ILE A 1 104 ? -8.069 7.660 21.155 1.00 96.00 104 ILE A O 1
ATOM 820 N N . SER A 1 105 ? -7.718 9.587 20.057 1.00 96.06 105 SER A N 1
ATOM 821 C CA . SER A 1 105 ? -8.507 10.419 20.967 1.00 96.06 105 SER A CA 1
ATOM 822 C C . SER A 1 105 ? -9.944 9.900 21.093 1.00 96.06 105 SER A C 1
ATOM 824 O O . SER A 1 105 ? -10.393 9.613 22.200 1.00 96.06 105 SER A O 1
ATOM 826 N N . ARG A 1 106 ? -10.627 9.654 19.965 1.00 95.12 106 ARG A N 1
ATOM 827 C CA . ARG A 1 106 ? -11.982 9.071 19.949 1.00 95.12 106 ARG A CA 1
ATOM 828 C C . ARG A 1 106 ? -12.041 7.681 20.576 1.00 95.12 106 ARG A C 1
ATOM 830 O O . ARG A 1 106 ? -13.011 7.338 21.248 1.00 95.12 106 ARG A O 1
ATOM 837 N N . TRP A 1 107 ? -11.027 6.857 20.343 1.00 95.56 107 TRP A N 1
ATOM 838 C CA . TRP A 1 107 ? -10.967 5.528 20.941 1.00 95.56 107 TRP A CA 1
ATOM 839 C C . TRP A 1 107 ? -10.803 5.596 22.466 1.00 95.56 107 TRP A C 1
ATOM 841 O O . TRP A 1 107 ? -11.509 4.889 23.184 1.00 95.56 107 TRP A O 1
ATOM 851 N N . ASN A 1 108 ? -9.949 6.496 22.962 1.00 93.50 108 ASN A N 1
ATOM 852 C CA . ASN A 1 108 ? -9.726 6.712 24.392 1.00 93.50 108 ASN A CA 1
ATOM 853 C C . ASN A 1 108 ? -10.968 7.270 25.107 1.00 93.50 108 ASN A C 1
ATOM 855 O O . ASN A 1 108 ? -11.169 6.972 26.280 1.00 93.50 108 ASN A O 1
ATOM 859 N N . THR A 1 109 ? -11.838 8.012 24.411 1.00 94.69 109 THR A N 1
ATOM 860 C CA . THR A 1 109 ? -13.144 8.445 24.947 1.00 94.69 109 THR A CA 1
ATOM 861 C C . THR A 1 109 ? -14.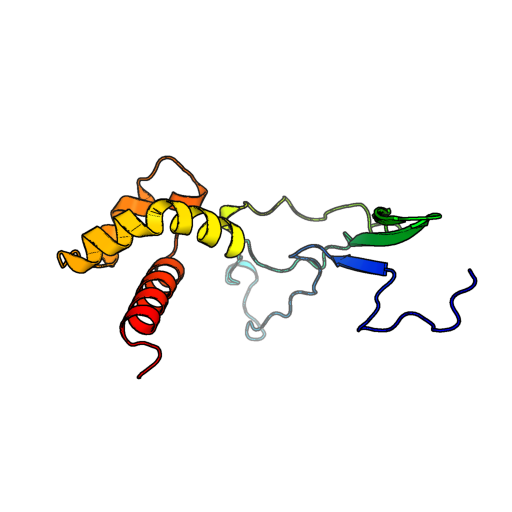222 7.353 24.902 1.00 94.69 109 THR A C 1
ATOM 863 O O . THR A 1 109 ? -15.381 7.612 25.217 1.00 94.69 109 THR A O 1
ATOM 866 N N . GLY A 1 110 ? -13.866 6.119 24.523 1.00 94.00 110 GLY A N 1
ATOM 867 C CA . GLY A 1 110 ? -14.774 4.970 24.507 1.00 94.00 110 GLY A CA 1
ATOM 868 C C . GLY A 1 110 ? -15.572 4.808 23.212 1.00 94.00 110 GLY A C 1
ATOM 869 O O . GLY A 1 110 ? -16.468 3.962 23.143 1.00 94.00 110 GLY A O 1
ATOM 870 N N . THR A 1 111 ? -15.257 5.570 22.158 1.00 95.31 111 THR A N 1
ATOM 871 C CA . THR A 1 111 ? -15.934 5.410 20.865 1.00 95.31 111 THR A CA 1
ATOM 872 C C . THR A 1 111 ? -15.630 4.032 20.285 1.00 95.31 111 THR A C 1
ATOM 874 O O . THR A 1 111 ? -14.474 3.625 20.137 1.00 95.31 111 THR A O 1
ATOM 877 N N . GLN A 1 112 ? -16.683 3.300 19.916 1.00 95.12 112 GLN A N 1
ATOM 878 C CA . GLN A 1 112 ? -16.528 1.965 19.352 1.00 95.12 112 GLN A CA 1
ATOM 879 C C . GLN A 1 112 ? -15.759 2.014 18.018 1.00 95.12 112 GLN A C 1
ATOM 881 O O . GLN A 1 112 ? -16.122 2.805 17.143 1.00 95.12 112 GLN A O 1
ATOM 886 N N . PRO A 1 113 ? -14.779 1.117 17.784 1.00 93.94 113 PRO A N 1
ATOM 887 C CA . PRO A 1 113 ? -13.982 1.117 16.555 1.00 93.94 113 PRO A CA 1
ATOM 888 C C . PRO A 1 113 ? -14.808 1.059 15.266 1.00 93.94 113 PRO A C 1
ATOM 890 O O . PRO A 1 113 ? -14.428 1.652 14.265 1.00 93.94 113 PRO A O 1
ATOM 893 N N . MET A 1 114 ? -15.958 0.379 15.278 1.00 95.75 114 MET A N 1
ATOM 894 C CA . MET A 1 114 ? -16.827 0.322 14.099 1.00 95.75 114 MET A CA 1
ATOM 895 C C . MET A 1 114 ? -17.498 1.665 13.790 1.00 95.75 114 MET A C 1
ATOM 897 O O . MET A 1 114 ? -17.675 1.968 12.619 1.00 95.75 114 MET A O 1
ATOM 901 N N . ARG A 1 115 ? -17.808 2.491 14.801 1.00 96.50 115 ARG A N 1
ATOM 902 C CA . ARG A 1 115 ? -18.314 3.857 14.577 1.00 96.50 115 ARG A CA 1
ATOM 903 C C . ARG A 1 115 ? -17.227 4.754 13.991 1.00 96.50 115 ARG A C 1
ATOM 905 O O . ARG A 1 115 ? -17.465 5.401 12.980 1.00 96.50 115 ARG A O 1
ATOM 912 N N . ILE A 1 116 ? -16.014 4.684 14.550 1.00 96.50 116 ILE A N 1
ATOM 913 C CA . ILE A 1 116 ? -14.842 5.392 14.010 1.00 96.50 116 ILE A CA 1
ATOM 914 C C . ILE A 1 116 ? -14.615 4.995 12.545 1.00 96.50 116 ILE A C 1
ATOM 916 O O . ILE A 1 116 ? -14.388 5.853 11.701 1.00 96.50 116 ILE A O 1
ATOM 920 N N . LEU A 1 117 ? -14.705 3.700 12.223 1.00 96.56 117 LEU A N 1
ATOM 921 C CA . LEU A 1 117 ? -14.561 3.220 10.851 1.00 96.56 117 LEU A CA 1
ATOM 922 C C . LEU A 1 117 ? -15.631 3.799 9.918 1.00 96.56 117 LEU A C 1
ATOM 924 O O . LEU A 1 117 ? -15.278 4.256 8.836 1.00 96.56 117 LEU A O 1
ATOM 928 N N . SER A 1 118 ? -16.903 3.796 10.324 1.00 96.44 118 SER A N 1
ATOM 929 C CA . SER A 1 118 ? -17.985 4.372 9.516 1.00 96.44 118 SER A CA 1
ATOM 930 C C . SER A 1 118 ? -17.746 5.853 9.218 1.00 96.44 118 SER A C 1
ATOM 932 O O . SER A 1 118 ? -17.924 6.283 8.084 1.00 96.44 118 SER A O 1
ATOM 934 N N . GLU A 1 119 ? -17.271 6.624 10.198 1.00 95.06 119 GLU A N 1
ATOM 935 C CA . GLU A 1 119 ? -16.914 8.036 10.003 1.00 95.06 119 GLU A CA 1
ATOM 936 C C . GLU A 1 119 ? -15.748 8.194 9.016 1.00 95.06 119 GLU A C 1
ATOM 938 O O . GLU A 1 119 ? -15.806 9.021 8.106 1.00 95.06 119 GLU A O 1
ATOM 943 N N . LEU A 1 120 ? -14.707 7.359 9.127 1.00 94.56 120 LEU A N 1
ATOM 944 C CA . LEU A 1 120 ? -13.595 7.353 8.167 1.00 94.56 120 LEU A CA 1
ATOM 945 C C . LEU A 1 120 ? -14.069 7.019 6.743 1.00 94.56 120 LEU A C 1
ATOM 947 O O . LEU A 1 120 ? -13.550 7.576 5.782 1.00 94.56 120 LEU A O 1
ATOM 951 N N . GLN A 1 121 ? -15.084 6.165 6.596 1.00 94.75 121 GLN A N 1
ATOM 952 C CA . GLN A 1 121 ? -15.675 5.804 5.301 1.00 94.75 121 GLN A CA 1
ATOM 953 C C . GLN A 1 121 ? -16.538 6.916 4.679 1.00 94.75 121 GLN A C 1
ATOM 955 O O . GLN A 1 121 ? -16.862 6.849 3.492 1.00 94.75 121 GLN A O 1
ATOM 960 N N . THR A 1 122 ? -16.877 7.953 5.445 1.00 95.31 122 THR A N 1
ATOM 961 C CA . THR A 1 122 ? -17.536 9.175 4.945 1.00 95.31 122 THR A CA 1
ATOM 962 C C . THR A 1 122 ? -16.561 10.314 4.638 1.00 95.31 122 THR A C 1
ATOM 964 O O . THR A 1 122 ? -16.978 11.397 4.238 1.00 95.31 122 THR A O 1
ATOM 967 N N . HIS A 1 123 ? -15.260 10.086 4.823 1.00 93.50 123 HIS A N 1
ATOM 968 C CA . HIS A 1 123 ? -14.230 11.093 4.602 1.00 93.50 123 HIS A CA 1
ATOM 969 C C . HIS A 1 123 ? -14.073 11.437 3.108 1.00 93.50 123 HIS A C 1
ATOM 971 O O . HIS A 1 123 ? -14.262 10.584 2.244 1.00 93.50 123 HIS A O 1
ATOM 977 N N . SER A 1 124 ? -13.693 12.681 2.802 1.00 91.94 124 SER A N 1
ATOM 978 C CA . SER A 1 124 ? -13.534 13.172 1.422 1.00 91.94 124 SER A CA 1
ATOM 979 C C . SER A 1 124 ? -12.317 12.587 0.694 1.00 91.94 124 SER A C 1
ATOM 981 O O . SER A 1 124 ? -12.337 12.442 -0.524 1.00 91.94 124 SER A O 1
ATOM 983 N N . ASP A 1 125 ? -11.257 12.254 1.435 1.00 90.75 125 ASP A N 1
ATOM 984 C CA . ASP A 1 125 ? -10.070 11.555 0.919 1.00 90.75 125 ASP A CA 1
ATOM 985 C C . ASP A 1 125 ? -10.400 10.079 0.581 1.00 90.75 125 ASP A C 1
ATOM 987 O O . ASP A 1 125 ? -10.702 9.306 1.501 1.00 90.75 125 ASP A O 1
ATOM 991 N N . PRO A 1 126 ? -10.294 9.655 -0.698 1.00 90.44 126 PRO A N 1
ATOM 992 C CA . PRO A 1 126 ? -10.596 8.287 -1.125 1.00 90.44 126 PRO A CA 1
ATOM 993 C C . PRO A 1 126 ? -9.747 7.207 -0.443 1.00 90.44 126 PRO A C 1
ATOM 995 O O . PRO A 1 126 ? -10.224 6.090 -0.226 1.00 90.44 126 PRO A O 1
ATOM 998 N N . ASP A 1 127 ? -8.494 7.508 -0.087 1.00 90.38 127 ASP A N 1
ATOM 999 C CA . ASP A 1 127 ? -7.614 6.536 0.567 1.00 90.38 127 ASP A CA 1
ATOM 1000 C C . ASP A 1 127 ? -7.996 6.343 2.041 1.00 90.38 127 ASP A C 1
ATOM 1002 O O . ASP A 1 127 ? -7.888 5.230 2.569 1.00 90.38 127 ASP A O 1
ATOM 1006 N N . VAL A 1 128 ? -8.498 7.400 2.693 1.00 92.31 128 VAL A N 1
ATOM 1007 C CA . VAL A 1 128 ? -9.093 7.315 4.036 1.00 92.31 128 VAL A CA 1
ATOM 1008 C C . VAL A 1 128 ? -10.411 6.554 3.971 1.00 92.31 128 VAL A C 1
ATOM 1010 O O . VAL A 1 128 ? -10.614 5.631 4.762 1.00 92.31 128 VAL A O 1
ATOM 1013 N N . GLN A 1 129 ? -11.266 6.870 2.998 1.00 94.38 129 GLN A N 1
ATOM 1014 C CA . GLN A 1 129 ? -12.540 6.186 2.794 1.00 94.38 129 GLN A CA 1
ATOM 1015 C C . GLN A 1 129 ? -12.360 4.679 2.570 1.00 94.38 129 GLN A C 1
ATOM 1017 O O . GLN A 1 129 ? -13.134 3.868 3.078 1.00 94.38 129 GLN A O 1
ATOM 1022 N N . ALA A 1 130 ? -11.307 4.279 1.857 1.00 93.38 130 ALA A N 1
ATOM 1023 C CA . ALA A 1 130 ? -10.993 2.878 1.601 1.00 93.38 130 ALA A CA 1
ATOM 1024 C C . ALA A 1 130 ? -10.438 2.113 2.816 1.00 93.38 130 ALA A C 1
ATOM 1026 O O . ALA A 1 130 ? -10.165 0.911 2.709 1.00 93.38 130 ALA A O 1
ATOM 1027 N N . THR A 1 131 ? -10.241 2.778 3.960 1.00 93.69 131 THR A N 1
ATOM 1028 C CA . THR A 1 131 ? -9.740 2.157 5.190 1.00 93.69 131 THR A CA 1
ATOM 1029 C C . THR A 1 131 ? -10.587 0.947 5.566 1.00 93.69 131 THR A C 1
ATOM 1031 O O . THR A 1 131 ? -11.817 0.988 5.614 1.00 93.69 131 THR A O 1
ATOM 1034 N N . THR A 1 132 ? -9.915 -0.163 5.866 1.00 94.12 132 THR A N 1
ATOM 1035 C CA . THR A 1 132 ? -10.586 -1.395 6.277 1.00 94.12 132 THR A CA 1
ATOM 1036 C C . THR A 1 132 ? -10.594 -1.545 7.796 1.00 94.12 132 THR A C 1
ATOM 1038 O O . THR A 1 132 ? -9.751 -0.995 8.510 1.00 94.12 132 THR A O 1
ATOM 1041 N N . ARG A 1 133 ? -11.481 -2.407 8.309 1.00 95.19 133 ARG A N 1
ATOM 1042 C CA . ARG A 1 133 ? -11.479 -2.828 9.722 1.00 95.19 133 ARG A CA 1
ATOM 1043 C C . ARG A 1 133 ? -10.104 -3.316 10.196 1.00 95.19 133 ARG A C 1
ATOM 1045 O O . ARG A 1 133 ? -9.732 -3.086 11.343 1.00 95.19 133 ARG A O 1
ATOM 1052 N N . HIS A 1 134 ? -9.357 -4.001 9.329 1.00 94.38 134 HIS A N 1
ATOM 1053 C CA . HIS A 1 134 ? -8.028 -4.515 9.660 1.00 94.38 134 HIS A CA 1
ATOM 1054 C C . HIS A 1 134 ? -7.014 -3.388 9.838 1.00 94.38 134 HIS A C 1
ATOM 1056 O O . HIS A 1 134 ? -6.212 -3.448 10.765 1.00 94.38 134 HIS A O 1
ATOM 1062 N N . ASP A 1 135 ? -7.074 -2.361 8.990 1.00 94.81 135 ASP A N 1
ATOM 1063 C CA . ASP A 1 135 ? -6.178 -1.206 9.065 1.00 94.81 135 ASP A CA 1
ATOM 1064 C C . ASP A 1 135 ? -6.383 -0.459 10.393 1.00 94.81 135 ASP A C 1
ATOM 1066 O O . ASP A 1 135 ? -5.420 -0.243 11.132 1.00 94.81 135 ASP A O 1
ATOM 1070 N N . LEU A 1 136 ? -7.645 -0.187 10.754 1.00 95.94 136 LEU A N 1
ATOM 1071 C CA . LEU A 1 136 ? -8.001 0.437 12.031 1.00 95.94 136 LEU A CA 1
ATOM 1072 C C . LEU A 1 136 ? -7.574 -0.419 13.231 1.00 95.94 136 LEU A C 1
ATOM 1074 O O . LEU A 1 136 ? -6.918 0.074 14.146 1.00 95.94 136 LEU A O 1
ATOM 1078 N N . ARG A 1 137 ? -7.889 -1.721 13.222 1.00 94.94 137 ARG A N 1
ATOM 1079 C CA . ARG A 1 137 ? -7.499 -2.633 14.308 1.00 94.94 137 ARG A CA 1
ATOM 1080 C C . ARG A 1 137 ? -5.982 -2.681 14.488 1.00 94.94 137 ARG A C 1
ATOM 1082 O O . ARG A 1 137 ? -5.501 -2.664 15.614 1.00 94.94 137 ARG A O 1
ATOM 1089 N N . ASN A 1 138 ? -5.224 -2.728 13.393 1.00 94.56 138 ASN A N 1
ATOM 1090 C CA . ASN A 1 138 ? -3.764 -2.743 13.443 1.00 94.56 138 ASN A CA 1
ATOM 1091 C C . ASN A 1 138 ? -3.195 -1.436 14.013 1.00 94.56 138 ASN A C 1
ATOM 1093 O O . ASN A 1 138 ? -2.188 -1.481 14.718 1.00 94.56 138 ASN A O 1
ATOM 1097 N N . LEU A 1 139 ? -3.822 -0.289 13.723 1.00 95.25 139 LEU A N 1
ATOM 1098 C CA . LEU A 1 139 ? -3.447 0.999 14.310 1.00 95.25 139 LEU A CA 1
ATOM 1099 C C . LEU A 1 139 ? -3.678 1.003 15.826 1.00 95.25 139 LEU A C 1
ATOM 1101 O O . LEU A 1 139 ? -2.751 1.308 16.574 1.00 95.25 139 LEU A O 1
ATOM 1105 N N . LEU A 1 140 ? -4.871 0.605 16.276 1.00 94.69 140 LEU A N 1
ATOM 1106 C CA . LEU A 1 140 ? -5.222 0.574 17.701 1.00 94.69 140 LEU A CA 1
ATOM 1107 C C . LEU A 1 140 ? -4.371 -0.433 18.483 1.00 94.69 140 LEU A C 1
ATOM 1109 O O . LEU A 1 140 ? -3.863 -0.114 19.554 1.00 94.69 140 LEU A O 1
ATOM 1113 N N . ASN A 1 141 ? -4.144 -1.626 17.926 1.00 92.81 141 ASN A N 1
ATOM 1114 C CA . ASN A 1 141 ? -3.280 -2.629 18.546 1.00 92.81 141 ASN A CA 1
ATOM 1115 C C . ASN A 1 141 ? -1.846 -2.119 18.695 1.00 92.81 141 ASN A C 1
ATOM 1117 O O . ASN A 1 141 ? -1.249 -2.297 19.751 1.00 92.81 141 ASN A O 1
ATOM 1121 N N . ARG A 1 142 ? -1.302 -1.455 17.666 1.00 90.94 142 ARG A N 1
ATOM 1122 C CA . ARG A 1 142 ? 0.037 -0.860 17.748 1.00 90.94 142 ARG A CA 1
ATOM 1123 C C . ARG A 1 142 ? 0.099 0.190 18.854 1.00 90.94 142 ARG A C 1
ATOM 1125 O O . ARG A 1 142 ? 1.013 0.137 19.665 1.00 90.94 142 ARG A O 1
ATOM 1132 N N . HIS A 1 143 ? -0.890 1.079 18.922 1.00 91.25 143 HIS A N 1
ATOM 1133 C CA . HIS A 1 143 ? -0.958 2.086 19.976 1.00 91.25 143 HIS A CA 1
ATOM 1134 C C . HIS A 1 143 ? -1.035 1.459 21.378 1.00 91.25 143 HIS A C 1
ATOM 1136 O O . HIS A 1 143 ? -0.330 1.889 22.286 1.00 91.25 143 HIS A O 1
ATOM 1142 N N . ARG A 1 144 ? -1.825 0.394 21.551 1.00 89.19 144 ARG A N 1
ATOM 1143 C CA . ARG A 1 144 ? -1.905 -0.343 22.819 1.00 89.19 144 ARG A CA 1
ATOM 1144 C C . ARG A 1 144 ? -0.570 -0.993 23.197 1.00 89.19 144 ARG A C 1
ATOM 1146 O O . ARG A 1 144 ? -0.164 -0.906 24.349 1.00 89.19 144 ARG A O 1
ATOM 1153 N N . CYS A 1 145 ? 0.129 -1.609 22.244 1.00 88.31 145 CYS A N 1
ATOM 1154 C CA . CYS A 1 145 ? 1.465 -2.164 22.482 1.00 88.31 145 CYS A CA 1
ATOM 1155 C C . CYS A 1 145 ? 2.484 -1.078 22.865 1.00 88.31 145 CYS A C 1
ATOM 1157 O O . CYS A 1 145 ? 3.308 -1.314 23.746 1.00 88.31 145 CYS A O 1
ATOM 1159 N N . GLU A 1 146 ? 2.415 0.098 22.231 1.00 87.62 146 GLU A N 1
ATOM 1160 C CA . GLU A 1 146 ? 3.247 1.265 22.562 1.00 87.62 146 GLU A CA 1
ATOM 1161 C C . GLU A 1 146 ? 2.981 1.744 24.001 1.00 87.62 146 GLU A C 1
ATOM 1163 O O . GLU A 1 146 ? 3.933 1.943 24.752 1.00 87.62 146 GLU A O 1
ATOM 1168 N N . GLN A 1 147 ? 1.713 1.847 24.424 1.00 83.38 147 GLN A N 1
ATOM 1169 C CA . GLN A 1 147 ? 1.358 2.222 25.803 1.00 83.38 147 GLN A CA 1
ATOM 1170 C C . GLN A 1 147 ? 1.857 1.214 26.849 1.00 83.38 147 GLN A C 1
ATOM 1172 O O . GLN A 1 147 ? 2.269 1.603 27.937 1.00 83.38 147 GLN A O 1
ATOM 1177 N N . LEU A 1 148 ? 1.833 -0.080 26.526 1.00 81.25 148 LEU A N 1
ATOM 1178 C CA . LEU A 1 148 ? 2.257 -1.149 27.435 1.00 81.25 148 LEU A CA 1
ATOM 1179 C C . LEU A 1 148 ? 3.778 -1.387 27.431 1.00 81.25 148 LEU A C 1
ATOM 1181 O O . LEU A 1 148 ? 4.241 -2.352 28.038 1.00 81.25 148 LEU A O 1
ATOM 1185 N N . ALA A 1 149 ? 4.561 -0.558 26.727 1.00 78.56 149 ALA A N 1
ATOM 1186 C CA . ALA A 1 149 ? 5.998 -0.759 26.509 1.00 78.56 149 ALA A CA 1
ATOM 1187 C C . ALA A 1 149 ? 6.343 -2.186 26.022 1.00 78.56 149 ALA A C 1
ATOM 1189 O O . ALA A 1 149 ? 7.373 -2.753 26.381 1.00 78.56 149 ALA A O 1
ATOM 1190 N N . GLY A 1 150 ? 5.453 -2.794 25.229 1.00 60.28 150 GLY A N 1
ATOM 1191 C CA . GLY A 1 150 ? 5.615 -4.161 24.732 1.00 60.28 150 GLY A CA 1
ATOM 1192 C C . GLY A 1 150 ? 5.325 -5.284 25.738 1.00 60.28 150 GLY A C 1
ATOM 1193 O O . GLY A 1 150 ? 5.594 -6.437 25.415 1.00 60.28 150 GLY A O 1
ATOM 1194 N N . ARG A 1 151 ? 4.765 -4.999 26.922 1.00 53.19 151 ARG A N 1
ATOM 1195 C CA . ARG A 1 151 ? 4.299 -6.038 27.856 1.00 53.19 151 ARG A CA 1
ATOM 1196 C C . ARG A 1 151 ? 2.921 -6.540 27.417 1.00 53.19 151 ARG A C 1
ATOM 1198 O O . ARG A 1 151 ? 1.945 -5.793 27.464 1.00 53.19 151 ARG A O 1
ATOM 1205 N N . THR A 1 152 ? 2.876 -7.771 26.916 1.00 52.22 152 THR A N 1
ATOM 1206 C CA . THR A 1 152 ? 1.644 -8.510 26.590 1.00 52.22 152 THR A CA 1
ATOM 1207 C C . THR A 1 152 ? 1.084 -9.216 27.804 1.00 52.22 152 THR A C 1
ATOM 1209 O O . THR A 1 152 ? 1.912 -9.824 28.519 1.00 52.22 152 THR A O 1
#

Organism: NCBI:txid307937